Protein AF-A0A7X9FG17-F1 (afdb_monomer_lite)

pLDDT: mean 74.81, std 20.23, range [40.09, 98.0]

Sequence (172 aa):
RERRPYPLSGLLYCGECEHKLRAQSDRRVRRYRCRAYEMGHDCSQTSIEADLAEAQVVAALMSLQVPENWRERMTAAIAELVGDQQLDERHQENDPQHVMIAEHLQKFLADKRQNRSHTHYPIFILNRLAAAVNRTAVNAIRVAACTHSTASPEPFSITPRMISRKYRAGTI

Foldseek 3Di:
DDDDDQPCQPPDADPFPRHHWHWDDDPHFTWTADCCVVVVHDDPGGIDGRVVVVVVVVVVVVPDDQPPCNVVVVVVVVCVVVVVVPPPPPPPDPDPPPVVVVVVVVVVVVVVVVVPPDDDDDPDDDDDDPPDPDDDDPDDPPPDPDPDDDDDDDDDDDDDDDDDDDDDDDDD

Radius of gyration: 30.14 Å; chains: 1; bounding box: 78×62×60 Å

Structure (mmCIF, N/CA/C/O backbone):
data_AF-A0A7X9FG17-F1
#
_entry.id   AF-A0A7X9FG17-F1
#
loop_
_atom_site.group_PDB
_atom_site.id
_atom_site.type_symbol
_atom_site.label_atom_id
_atom_site.label_alt_id
_atom_site.label_comp_id
_atom_site.label_asym_id
_atom_site.label_entity_id
_atom_site.label_seq_id
_atom_site.pdbx_PDB_ins_code
_atom_site.Cartn_x
_atom_site.Cartn_y
_atom_site.Cartn_z
_atom_site.occupancy
_atom_site.B_iso_or_equiv
_atom_site.auth_seq_id
_atom_site.auth_comp_id
_atom_site.auth_asym_id
_atom_site.auth_atom_id
_atom_site.pdbx_PDB_model_num
ATOM 1 N N . ARG A 1 1 ? -2.750 19.348 -16.193 1.00 67.94 1 ARG A N 1
ATOM 2 C CA . ARG A 1 1 ? -2.798 17.877 -15.993 1.00 67.94 1 ARG A CA 1
ATOM 3 C C . ARG A 1 1 ? -2.956 17.630 -14.506 1.00 67.94 1 ARG A C 1
ATOM 5 O O . ARG A 1 1 ? -2.064 18.010 -13.758 1.00 67.94 1 ARG A O 1
ATOM 12 N N . GLU A 1 2 ? -4.084 17.073 -14.092 1.00 81.12 2 GLU A N 1
ATOM 13 C CA . GLU A 1 2 ? -4.335 16.718 -12.696 1.00 81.12 2 GLU A CA 1
ATOM 14 C C . GLU A 1 2 ? -3.393 15.578 -12.277 1.00 81.12 2 GLU A C 1
ATOM 16 O O . GLU A 1 2 ? -3.246 14.587 -12.999 1.00 81.12 2 GLU A O 1
ATOM 21 N N . ARG A 1 3 ? -2.671 15.753 -11.165 1.00 84.19 3 ARG A N 1
ATOM 22 C CA . ARG A 1 3 ? -1.767 14.722 -10.642 1.00 84.19 3 ARG A CA 1
ATOM 23 C C . ARG A 1 3 ? -2.600 13.740 -9.826 1.00 84.19 3 ARG A C 1
ATOM 25 O O . ARG A 1 3 ? -3.126 14.115 -8.786 1.00 84.19 3 ARG A O 1
ATOM 32 N N . ARG A 1 4 ? -2.696 12.488 -10.276 1.00 90.81 4 ARG A N 1
ATOM 33 C CA . ARG A 1 4 ? -3.320 11.424 -9.480 1.00 90.81 4 ARG A CA 1
ATOM 34 C C . ARG A 1 4 ? -2.416 11.080 -8.286 1.00 90.81 4 ARG A C 1
ATOM 36 O O . ARG A 1 4 ? -1.225 10.838 -8.513 1.00 90.81 4 ARG A O 1
ATOM 43 N N . PRO A 1 5 ? -2.933 11.084 -7.046 1.00 95.00 5 PRO A N 1
ATOM 44 C CA . PRO A 1 5 ? -2.146 10.739 -5.866 1.00 95.00 5 PRO A CA 1
ATOM 45 C C . PRO A 1 5 ? -1.733 9.261 -5.887 1.00 95.00 5 PRO A C 1
ATOM 47 O O . PRO A 1 5 ? -2.350 8.453 -6.572 1.00 95.00 5 PRO A O 1
ATOM 50 N N . TYR A 1 6 ? -0.693 8.907 -5.128 1.00 97.19 6 TYR A N 1
ATOM 51 C CA . TYR A 1 6 ? -0.258 7.521 -4.912 1.00 97.19 6 TYR A CA 1
ATOM 52 C C . TYR A 1 6 ? -0.670 7.074 -3.505 1.00 97.19 6 TYR A C 1
ATOM 54 O O . TYR A 1 6 ? 0.103 7.289 -2.568 1.00 97.19 6 TYR A O 1
ATOM 62 N N . PRO A 1 7 ? -1.868 6.492 -3.324 1.00 97.44 7 PRO A N 1
ATOM 63 C CA . PRO A 1 7 ? -2.402 6.165 -2.002 1.00 97.44 7 PRO A CA 1
ATOM 64 C C . PRO A 1 7 ? -1.549 5.146 -1.238 1.00 97.44 7 PRO A C 1
ATOM 66 O O . PRO A 1 7 ? -1.541 5.159 -0.013 1.00 97.44 7 PRO A O 1
ATOM 69 N N . LEU A 1 8 ? -0.795 4.296 -1.943 1.00 97.62 8 LEU A N 1
ATOM 70 C CA . LEU A 1 8 ? 0.068 3.285 -1.327 1.00 97.62 8 LEU A CA 1
ATOM 71 C C . LEU A 1 8 ? 1.522 3.759 -1.163 1.00 97.62 8 LEU A C 1
ATOM 73 O O . LEU A 1 8 ? 2.393 3.001 -0.725 1.00 97.62 8 LEU A O 1
ATOM 77 N N . SER A 1 9 ? 1.813 5.019 -1.508 1.00 96.25 9 SER A N 1
ATOM 78 C CA . SER A 1 9 ? 3.133 5.604 -1.284 1.00 96.25 9 SER A CA 1
ATOM 79 C C . SER A 1 9 ? 3.416 5.656 0.210 1.00 96.25 9 SER A C 1
ATOM 81 O O . SER A 1 9 ? 2.760 6.381 0.948 1.00 96.25 9 SER A O 1
ATOM 83 N N . GLY A 1 10 ? 4.431 4.921 0.656 1.00 95.12 10 GLY A N 1
ATOM 84 C CA . GLY A 1 10 ? 4.759 4.852 2.073 1.00 95.12 10 GLY A CA 1
ATOM 85 C C . GLY A 1 10 ? 4.498 3.492 2.708 1.00 95.12 10 GLY A C 1
ATOM 86 O O . GLY A 1 10 ? 5.132 3.206 3.719 1.00 95.12 10 GLY A O 1
ATOM 87 N N . LEU A 1 11 ? 3.627 2.684 2.099 1.00 97.19 11 LEU A N 1
ATOM 88 C CA . LEU A 1 11 ? 3.106 1.443 2.675 1.00 97.19 11 LEU A CA 1
ATOM 89 C C . LEU A 1 11 ? 3.650 0.188 1.987 1.00 97.19 11 LEU A C 1
ATOM 91 O O . LEU A 1 11 ? 3.675 -0.875 2.593 1.00 97.19 11 LEU A O 1
ATOM 95 N N . LEU A 1 12 ? 4.076 0.300 0.726 1.00 97.38 12 LEU A N 1
ATOM 96 C CA . LEU A 1 12 ? 4.540 -0.848 -0.048 1.00 97.38 12 LEU A CA 1
ATOM 97 C C . LEU A 1 12 ? 6.023 -1.149 0.173 1.00 97.38 12 LEU A C 1
ATOM 99 O O . LEU A 1 12 ? 6.873 -0.254 0.118 1.00 97.38 12 LEU A O 1
ATOM 103 N N . TYR A 1 13 ? 6.314 -2.439 0.304 1.00 97.31 13 TYR A N 1
ATOM 104 C CA . TYR A 1 13 ? 7.650 -3.015 0.404 1.00 97.31 13 TYR A CA 1
ATOM 105 C C . TYR A 1 13 ? 7.845 -4.042 -0.716 1.00 97.31 13 TYR A C 1
ATOM 107 O O . TYR A 1 13 ? 6.886 -4.647 -1.197 1.00 97.31 13 TYR A O 1
ATOM 115 N N . CYS A 1 14 ? 9.080 -4.191 -1.183 1.00 97.12 14 CYS A N 1
ATOM 116 C CA . CYS A 1 14 ? 9.453 -5.242 -2.121 1.00 97.12 14 CYS A CA 1
ATOM 117 C C . CYS A 1 14 ? 9.345 -6.607 -1.430 1.00 97.12 14 CYS A C 1
ATOM 119 O O . CYS A 1 14 ? 9.819 -6.749 -0.308 1.00 97.12 14 CYS A O 1
ATOM 121 N N . GLY A 1 15 ? 8.752 -7.598 -2.098 1.00 95.56 15 GLY A N 1
ATOM 122 C CA . GLY A 1 15 ? 8.600 -8.943 -1.534 1.00 95.56 15 GLY A CA 1
ATOM 123 C C . GLY A 1 15 ? 9.898 -9.754 -1.516 1.00 95.56 15 GLY A C 1
ATOM 124 O O . GLY A 1 15 ? 9.979 -10.738 -0.797 1.00 95.56 15 GLY A O 1
ATOM 125 N N . GLU A 1 16 ? 10.904 -9.345 -2.296 1.00 96.38 16 GLU A N 1
ATOM 126 C CA . GLU A 1 16 ? 12.202 -10.030 -2.369 1.00 96.38 16 GLU A CA 1
ATOM 127 C C . GLU A 1 16 ? 13.232 -9.431 -1.415 1.00 96.38 16 GLU A C 1
ATOM 129 O O . GLU A 1 16 ? 13.870 -10.150 -0.658 1.00 96.38 16 GLU A O 1
ATOM 134 N N . CYS A 1 17 ? 13.415 -8.109 -1.457 1.00 96.06 17 CYS A N 1
ATOM 135 C CA . CYS A 1 17 ? 14.482 -7.444 -0.709 1.00 96.06 17 CYS A CA 1
ATOM 136 C C . CYS A 1 17 ? 13.977 -6.611 0.473 1.00 96.06 17 CYS A C 1
ATOM 138 O O . CYS A 1 17 ? 14.767 -5.873 1.053 1.00 96.06 17 CYS A O 1
ATOM 140 N N . GLU A 1 18 ? 12.669 -6.617 0.751 1.00 96.06 18 GLU A N 1
ATOM 141 C CA . GLU A 1 18 ? 12.025 -5.900 1.867 1.00 96.06 18 GLU A CA 1
ATOM 142 C C . GLU A 1 18 ? 12.281 -4.383 1.908 1.00 96.06 18 GLU A C 1
ATOM 144 O O . GLU A 1 18 ? 11.990 -3.699 2.886 1.00 96.06 18 GLU A O 1
ATOM 149 N N . HIS A 1 19 ? 12.787 -3.797 0.822 1.00 95.94 19 HIS A N 1
ATOM 150 C CA . HIS A 1 19 ? 12.989 -2.358 0.737 1.00 95.94 19 HIS A CA 1
ATOM 151 C C . HIS A 1 19 ? 11.696 -1.652 0.336 1.00 95.94 19 HIS A C 1
ATOM 153 O O . HIS A 1 19 ? 10.909 -2.131 -0.483 1.00 95.94 19 HIS A O 1
ATOM 159 N N . LYS A 1 20 ? 11.508 -0.450 0.875 1.00 97.00 20 LYS A N 1
ATOM 160 C CA . LYS A 1 20 ? 10.351 0.400 0.595 1.00 97.00 20 LYS A CA 1
ATOM 161 C C . LYS A 1 20 ? 10.270 0.790 -0.885 1.00 97.00 20 LYS A C 1
ATOM 163 O O . LYS A 1 20 ? 11.219 1.357 -1.436 1.00 97.00 20 LYS A O 1
ATOM 168 N N . LEU A 1 21 ? 9.116 0.565 -1.512 1.00 97.62 21 LEU A N 1
ATOM 169 C CA . LEU A 1 21 ? 8.878 0.970 -2.898 1.00 97.62 21 LEU A CA 1
ATOM 170 C C . LEU A 1 21 ? 8.637 2.483 -2.995 1.00 97.62 21 LEU A C 1
ATOM 172 O O . LEU A 1 21 ? 8.012 3.104 -2.130 1.00 97.62 21 LEU A O 1
ATOM 176 N N . ARG A 1 22 ? 9.119 3.098 -4.079 1.00 97.25 22 ARG A N 1
ATOM 177 C CA . ARG A 1 22 ? 8.929 4.525 -4.373 1.00 97.25 22 ARG A CA 1
ATOM 178 C C . ARG A 1 22 ? 7.927 4.713 -5.503 1.00 97.25 22 ARG A C 1
ATOM 180 O O . ARG A 1 22 ? 8.024 4.063 -6.538 1.00 97.25 22 ARG A O 1
ATOM 187 N N . ALA A 1 23 ? 6.984 5.628 -5.313 1.00 97.44 23 ALA A N 1
ATOM 188 C CA . ALA A 1 23 ? 6.075 6.047 -6.370 1.00 97.44 23 ALA A CA 1
ATOM 189 C C . ALA A 1 23 ? 6.840 6.791 -7.474 1.00 97.44 23 ALA A C 1
ATOM 191 O O . ALA A 1 23 ? 7.597 7.723 -7.195 1.00 97.44 23 ALA A O 1
ATOM 192 N N . GLN A 1 24 ? 6.626 6.397 -8.726 1.00 96.06 24 GLN A N 1
ATOM 193 C CA . GLN A 1 24 ? 7.235 7.020 -9.894 1.00 96.06 24 GLN A CA 1
ATOM 194 C C . GLN A 1 24 ? 6.228 7.078 -11.046 1.00 96.06 24 GLN A C 1
ATOM 196 O O . GLN A 1 24 ? 5.564 6.094 -11.366 1.00 96.06 24 GLN A O 1
ATOM 201 N N . SER A 1 25 ? 6.141 8.236 -11.700 1.00 95.00 25 SER A N 1
ATOM 202 C CA . SER A 1 25 ? 5.410 8.405 -12.959 1.00 95.00 25 SER A CA 1
ATOM 203 C C . SER A 1 25 ? 6.39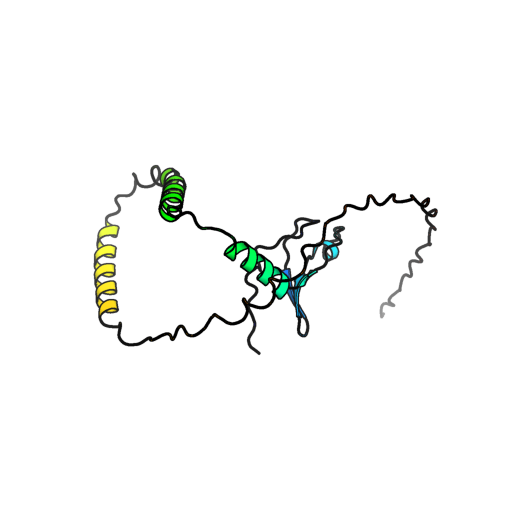3 8.600 -14.103 1.00 95.00 25 SER A C 1
ATOM 205 O O . SER A 1 25 ? 7.205 9.523 -14.038 1.00 95.00 25 SER A O 1
ATOM 207 N N . ASP A 1 26 ? 6.269 7.808 -15.165 1.00 91.75 26 ASP A N 1
ATOM 208 C CA . ASP A 1 26 ? 6.990 8.030 -16.421 1.00 91.75 26 ASP A CA 1
ATOM 209 C C . ASP A 1 26 ? 6.009 8.133 -17.588 1.00 91.75 26 ASP A C 1
ATOM 211 O O . ASP A 1 26 ? 5.207 7.223 -17.768 1.00 91.75 26 ASP A O 1
ATOM 215 N N . ARG A 1 27 ? 6.107 9.241 -18.347 1.00 82.88 27 ARG A N 1
ATOM 216 C CA . ARG A 1 27 ? 5.427 9.688 -19.590 1.00 82.88 27 ARG A CA 1
ATOM 217 C C . ARG A 1 27 ? 3.920 9.441 -19.766 1.00 82.88 27 ARG A C 1
ATOM 219 O O . ARG A 1 27 ? 3.292 10.281 -20.406 1.00 82.88 27 ARG A O 1
ATOM 226 N N . ARG A 1 28 ? 3.344 8.370 -19.215 1.00 87.56 28 ARG A N 1
ATOM 227 C CA . ARG A 1 28 ? 1.922 7.982 -19.138 1.00 87.56 28 ARG A CA 1
ATOM 228 C C . ARG A 1 28 ? 1.601 6.917 -18.071 1.00 87.56 28 ARG A C 1
ATOM 230 O O . ARG A 1 28 ? 0.425 6.737 -17.787 1.00 87.56 28 ARG A O 1
ATOM 237 N N . VAL A 1 29 ? 2.585 6.226 -17.489 1.00 93.62 29 VAL A N 1
ATOM 238 C CA . VAL A 1 29 ? 2.356 5.090 -16.579 1.00 93.62 29 VAL A CA 1
ATOM 239 C C . VAL A 1 29 ? 2.794 5.435 -15.156 1.00 93.62 29 VAL A C 1
ATOM 241 O O . VAL A 1 29 ? 3.859 6.018 -14.939 1.00 93.62 29 VAL A O 1
ATOM 244 N N . ARG A 1 30 ? 1.953 5.072 -14.183 1.00 96.50 30 ARG A N 1
ATOM 245 C CA . ARG A 1 30 ? 2.220 5.175 -12.744 1.00 96.50 30 ARG A CA 1
ATOM 246 C C . ARG A 1 30 ? 2.718 3.828 -12.231 1.00 96.50 30 ARG A C 1
ATOM 248 O O . ARG A 1 30 ? 2.086 2.806 -12.484 1.00 96.50 30 ARG A O 1
ATOM 255 N N . ARG A 1 31 ? 3.840 3.816 -11.513 1.00 97.62 31 ARG A N 1
ATOM 256 C CA . ARG A 1 31 ? 4.455 2.594 -10.978 1.00 97.62 31 ARG A CA 1
ATOM 257 C C . ARG A 1 31 ? 4.953 2.801 -9.552 1.00 97.62 31 ARG A C 1
ATOM 259 O O . ARG A 1 31 ? 5.292 3.917 -9.161 1.00 97.62 31 ARG A O 1
ATOM 266 N N . TYR A 1 32 ? 5.041 1.712 -8.801 1.00 98.00 32 TYR A N 1
ATOM 267 C CA . TYR A 1 32 ? 5.823 1.631 -7.572 1.00 98.00 32 TYR A CA 1
ATOM 268 C C . TYR A 1 32 ? 7.117 0.875 -7.891 1.00 98.00 32 TYR A C 1
ATOM 270 O O . TYR A 1 32 ? 7.075 -0.257 -8.368 1.00 98.00 32 TYR A O 1
ATOM 278 N N . ARG A 1 33 ? 8.270 1.516 -7.696 1.00 97.19 33 ARG A N 1
ATOM 279 C CA . ARG A 1 33 ? 9.583 1.014 -8.117 1.00 97.19 33 ARG A CA 1
ATOM 280 C C . ARG A 1 33 ? 10.458 0.673 -6.916 1.00 97.19 33 ARG A C 1
ATOM 282 O O . ARG A 1 33 ? 10.537 1.453 -5.963 1.00 97.19 33 ARG A O 1
ATOM 289 N N . CYS A 1 34 ? 11.138 -0.467 -6.985 1.00 97.38 34 CYS A N 1
ATOM 290 C CA . CYS A 1 34 ? 12.176 -0.848 -6.038 1.00 97.38 34 CYS A CA 1
ATOM 291 C C . CYS A 1 34 ? 13.494 -0.150 -6.406 1.00 97.38 34 CYS A C 1
ATOM 293 O O . CYS A 1 34 ? 13.864 -0.091 -7.578 1.00 97.38 34 CYS A O 1
ATOM 295 N N . ARG A 1 35 ? 14.211 0.396 -5.415 1.00 95.75 35 ARG A N 1
ATOM 2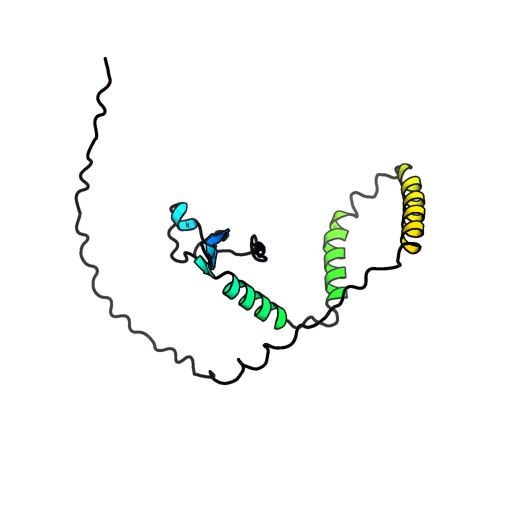96 C CA . ARG A 1 35 ? 15.523 1.045 -5.625 1.00 95.75 35 ARG A CA 1
ATOM 297 C C . ARG A 1 35 ? 16.706 0.186 -5.180 1.00 95.75 35 ARG A C 1
ATOM 299 O O . ARG A 1 35 ? 17.829 0.668 -5.209 1.00 95.75 35 ARG A O 1
ATOM 306 N N . ALA A 1 36 ? 16.471 -1.063 -4.784 1.00 95.44 36 ALA A N 1
ATOM 307 C CA . ALA A 1 36 ? 17.505 -1.962 -4.276 1.00 95.44 36 ALA A CA 1
ATOM 308 C C . ALA A 1 36 ? 18.671 -2.121 -5.267 1.00 95.44 36 ALA A C 1
ATOM 310 O O . ALA A 1 36 ? 19.817 -1.893 -4.889 1.00 95.44 36 ALA A O 1
ATOM 311 N N . TYR A 1 37 ? 18.370 -2.346 -6.550 1.00 91.81 37 TYR A N 1
ATOM 312 C CA . TYR A 1 37 ? 19.383 -2.426 -7.607 1.00 91.81 37 TYR A CA 1
ATOM 313 C C . TYR A 1 37 ? 20.217 -1.138 -7.752 1.00 91.81 37 TYR A C 1
ATOM 315 O O . TYR A 1 37 ? 21.430 -1.192 -7.919 1.00 91.81 37 TYR A O 1
ATOM 323 N N . GLU A 1 38 ? 19.597 0.043 -7.623 1.00 93.12 38 GLU A N 1
ATOM 324 C CA . GLU A 1 38 ? 20.320 1.330 -7.662 1.00 93.12 38 GLU A CA 1
ATOM 325 C C . GLU A 1 38 ? 21.234 1.535 -6.447 1.00 93.12 38 GLU A C 1
ATOM 327 O O . GLU A 1 38 ? 22.168 2.330 -6.508 1.00 93.12 38 GLU A O 1
ATOM 332 N N . MET A 1 39 ? 20.953 0.831 -5.350 1.00 93.00 39 MET A N 1
ATOM 333 C CA . MET A 1 39 ? 21.742 0.843 -4.119 1.00 93.00 39 MET A CA 1
ATOM 334 C C . MET A 1 39 ? 22.764 -0.306 -4.068 1.00 93.00 39 MET A C 1
ATOM 336 O O . MET A 1 39 ? 23.458 -0.449 -3.067 1.00 93.00 39 MET A O 1
ATOM 340 N N . GLY A 1 40 ? 22.890 -1.102 -5.137 1.00 95.00 40 GLY A N 1
ATOM 341 C CA . GLY A 1 40 ? 23.843 -2.213 -5.219 1.00 95.00 40 GLY A CA 1
ATOM 342 C C . GLY A 1 40 ? 23.373 -3.514 -4.564 1.00 95.00 40 GLY A C 1
ATOM 343 O O . GLY A 1 40 ? 24.186 -4.413 -4.367 1.00 95.00 40 GLY A O 1
ATOM 344 N N . HIS A 1 41 ? 22.087 -3.634 -4.230 1.00 94.06 41 HIS A N 1
ATOM 345 C CA . HIS A 1 41 ? 21.503 -4.886 -3.753 1.00 94.06 41 HIS A CA 1
ATOM 346 C C . HIS A 1 41 ? 21.013 -5.746 -4.920 1.00 94.06 41 HIS A C 1
ATOM 348 O O . HIS A 1 41 ? 20.493 -5.225 -5.910 1.00 94.06 41 HIS A O 1
ATOM 354 N N . ASP A 1 42 ? 21.120 -7.064 -4.762 1.00 95.00 42 ASP A N 1
ATOM 355 C CA . ASP A 1 42 ? 20.566 -8.031 -5.704 1.00 95.00 42 ASP A CA 1
ATOM 356 C C . ASP A 1 42 ? 19.059 -8.196 -5.444 1.00 95.00 42 ASP A C 1
ATOM 358 O O . ASP A 1 42 ? 18.640 -8.656 -4.383 1.00 95.00 42 ASP A O 1
ATOM 362 N N . CYS A 1 43 ? 18.233 -7.704 -6.365 1.00 96.12 43 CYS A N 1
ATOM 363 C CA . CYS A 1 43 ? 16.775 -7.745 -6.283 1.00 96.12 43 CYS A CA 1
ATOM 364 C C . CYS A 1 43 ? 16.216 -7.782 -7.704 1.00 96.12 43 CYS A C 1
ATOM 366 O O . CYS A 1 43 ? 16.488 -6.880 -8.504 1.00 96.12 43 CYS A O 1
ATOM 368 N N . SER A 1 44 ? 15.436 -8.815 -8.018 1.00 94.75 44 SER A N 1
ATOM 369 C CA . SER A 1 44 ? 14.894 -9.028 -9.360 1.00 94.75 44 SER A CA 1
ATOM 370 C C . SER A 1 44 ? 13.586 -8.257 -9.578 1.00 94.75 44 SER A C 1
ATOM 372 O O . SER A 1 44 ? 13.299 -7.784 -10.686 1.00 94.75 44 SER A O 1
ATOM 374 N N . GLN A 1 45 ? 12.829 -8.005 -8.506 1.00 90.94 45 GLN A N 1
ATOM 375 C CA . GLN A 1 45 ? 11.619 -7.191 -8.554 1.00 90.94 45 GLN A CA 1
ATOM 376 C C . GLN A 1 45 ? 11.938 -5.704 -8.802 1.00 90.94 45 GLN A C 1
ATOM 378 O O . GLN A 1 45 ? 12.217 -4.929 -7.887 1.00 90.94 45 GLN A O 1
ATOM 383 N N . THR A 1 46 ? 11.806 -5.255 -10.053 1.00 92.12 46 THR A N 1
ATOM 384 C CA . THR A 1 46 ? 12.131 -3.864 -10.426 1.00 92.12 46 THR A CA 1
ATOM 385 C C . THR A 1 46 ? 10.984 -2.883 -10.151 1.00 92.12 46 THR A C 1
ATOM 387 O O . THR A 1 46 ? 11.189 -1.822 -9.555 1.00 92.12 46 THR A O 1
ATOM 390 N N . SER A 1 47 ? 9.760 -3.190 -10.592 1.00 95.81 47 SER A N 1
ATOM 391 C CA . SER A 1 47 ? 8.606 -2.294 -10.432 1.00 95.81 47 SER A CA 1
ATOM 392 C C . SER A 1 47 ? 7.273 -3.013 -10.591 1.00 95.81 47 SER A C 1
ATOM 394 O O . SER A 1 47 ? 7.196 -4.001 -11.313 1.00 95.81 47 SER A O 1
ATOM 396 N N . ILE A 1 48 ? 6.221 -2.453 -10.001 1.00 96.50 48 ILE A N 1
ATOM 397 C CA . ILE A 1 48 ? 4.827 -2.879 -10.170 1.00 96.50 48 ILE A CA 1
ATOM 398 C C . ILE A 1 48 ? 3.977 -1.706 -10.666 1.00 96.50 48 ILE A C 1
ATOM 400 O O . ILE A 1 48 ? 4.254 -0.546 -10.344 1.00 96.50 48 ILE A O 1
ATOM 404 N N . GLU A 1 49 ? 2.946 -1.982 -11.460 1.00 97.12 49 GLU A N 1
ATOM 405 C CA . GLU A 1 49 ? 2.020 -0.945 -11.923 1.00 97.12 49 GLU A CA 1
ATOM 406 C C . GLU A 1 49 ? 1.129 -0.463 -10.781 1.00 97.12 49 GLU A C 1
ATOM 408 O O . GLU A 1 49 ? 0.584 -1.262 -10.019 1.00 97.12 49 GLU A O 1
ATOM 413 N N . ALA A 1 50 ? 1.000 0.859 -10.648 1.00 97.62 50 ALA A N 1
ATOM 414 C CA . ALA A 1 50 ? 0.312 1.448 -9.508 1.00 97.62 50 ALA A CA 1
ATOM 415 C C . ALA A 1 50 ? -1.178 1.106 -9.511 1.00 97.62 50 ALA A C 1
ATOM 417 O O . ALA A 1 50 ? -1.706 0.714 -8.477 1.00 97.62 50 ALA A O 1
ATOM 418 N N . ASP A 1 51 ? -1.822 1.184 -10.677 1.00 96.50 51 ASP A N 1
ATOM 419 C CA . ASP A 1 51 ? -3.2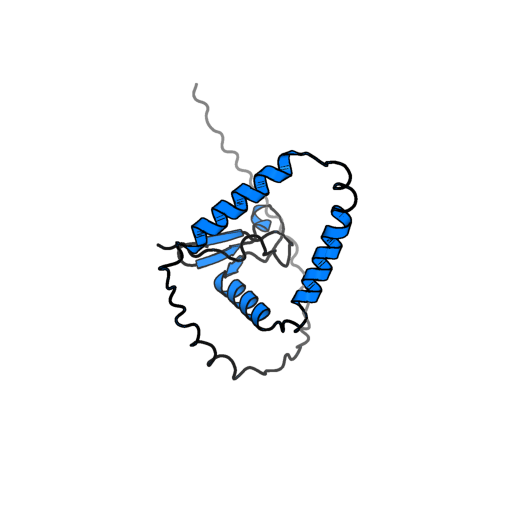55 0.922 -10.804 1.00 96.50 51 ASP A CA 1
ATOM 420 C C . ASP A 1 51 ? -3.583 -0.556 -10.501 1.00 96.50 51 ASP A C 1
ATOM 422 O O . ASP A 1 51 ? -4.596 -0.841 -9.866 1.00 96.50 51 ASP A O 1
ATOM 426 N N . LEU A 1 52 ? -2.696 -1.492 -10.869 1.00 96.75 52 LEU A N 1
ATOM 427 C CA . LEU A 1 52 ? -2.844 -2.915 -10.543 1.00 96.75 52 LEU A CA 1
ATOM 428 C C . LEU A 1 52 ? -2.701 -3.170 -9.036 1.00 96.75 52 LEU A C 1
ATOM 430 O O . LEU A 1 52 ? -3.549 -3.837 -8.445 1.00 96.75 52 LEU A O 1
ATOM 434 N N . ALA A 1 53 ? -1.655 -2.623 -8.409 1.00 97.12 53 ALA A N 1
ATOM 435 C CA . ALA A 1 53 ? -1.429 -2.770 -6.970 1.00 97.12 53 ALA A CA 1
ATOM 436 C C . ALA A 1 53 ? -2.573 -2.144 -6.151 1.00 97.12 53 ALA A C 1
ATOM 438 O O . ALA A 1 53 ? -3.065 -2.738 -5.195 1.00 97.12 53 ALA A O 1
ATOM 439 N N . GLU A 1 54 ? -3.037 -0.962 -6.558 1.00 97.69 54 GLU A N 1
ATOM 440 C CA . GLU A 1 54 ? -4.167 -0.263 -5.940 1.00 97.69 54 GLU A CA 1
ATOM 441 C C . GLU A 1 54 ? -5.464 -1.065 -6.069 1.00 97.69 54 GLU A C 1
ATOM 443 O O . GLU A 1 54 ? -6.165 -1.247 -5.075 1.00 97.69 54 GLU A O 1
ATOM 448 N N . ALA A 1 55 ? -5.756 -1.609 -7.254 1.00 97.38 55 ALA A N 1
ATOM 449 C CA . ALA A 1 55 ? -6.932 -2.448 -7.466 1.00 97.38 55 ALA A CA 1
ATOM 450 C C . ALA A 1 55 ? -6.909 -3.716 -6.598 1.00 97.38 55 ALA A C 1
ATOM 452 O O . ALA A 1 55 ? -7.940 -4.081 -6.033 1.00 97.38 55 ALA A O 1
ATOM 453 N N . GLN A 1 56 ? -5.748 -4.361 -6.443 1.00 97.44 56 GLN A N 1
ATOM 454 C CA . GLN A 1 56 ? -5.597 -5.536 -5.578 1.00 97.44 56 GLN A CA 1
ATOM 455 C C . GLN A 1 56 ? -5.835 -5.204 -4.102 1.00 97.44 56 GLN A C 1
ATOM 457 O O . GLN A 1 56 ? -6.560 -5.932 -3.428 1.00 97.44 56 GLN A O 1
ATOM 462 N N . VAL A 1 57 ? -5.286 -4.090 -3.605 1.00 97.31 57 VAL A N 1
ATOM 463 C CA . VAL A 1 57 ? -5.519 -3.647 -2.219 1.00 97.31 57 VAL A CA 1
ATOM 464 C C . VAL A 1 57 ? -6.992 -3.316 -1.994 1.00 97.31 57 VAL A C 1
ATOM 466 O O . VAL A 1 57 ? -7.561 -3.738 -0.992 1.00 97.31 57 VAL A O 1
ATOM 469 N N . VAL A 1 58 ? -7.639 -2.618 -2.931 1.00 97.19 58 VAL A N 1
ATOM 470 C CA . VAL A 1 58 ? -9.077 -2.330 -2.841 1.00 97.19 58 VAL A CA 1
ATOM 471 C C . VAL A 1 58 ? -9.887 -3.624 -2.826 1.00 97.19 58 VAL A C 1
ATOM 473 O O . VAL A 1 58 ? -10.747 -3.780 -1.966 1.00 97.19 58 VAL A O 1
ATOM 476 N N . ALA A 1 59 ? -9.599 -4.571 -3.720 1.00 96.75 59 ALA A N 1
ATOM 477 C CA . ALA A 1 59 ? -10.288 -5.859 -3.749 1.00 96.75 59 ALA A CA 1
ATOM 478 C C . ALA A 1 59 ? -10.123 -6.627 -2.427 1.00 96.75 59 ALA A C 1
ATOM 480 O O . ALA A 1 59 ? -11.106 -7.137 -1.890 1.00 96.75 59 ALA A O 1
ATOM 481 N N . ALA A 1 60 ? -8.910 -6.646 -1.867 1.00 95.81 60 ALA A N 1
ATOM 482 C CA . ALA A 1 60 ? -8.643 -7.258 -0.572 1.00 95.81 60 ALA A CA 1
ATOM 483 C C . ALA A 1 60 ? -9.445 -6.574 0.546 1.00 95.81 60 ALA A C 1
ATOM 485 O O . ALA A 1 60 ? -10.153 -7.252 1.286 1.00 95.81 60 ALA A O 1
ATOM 486 N N . LEU A 1 61 ? -9.422 -5.240 0.622 1.00 95.12 61 LEU A N 1
ATOM 487 C CA . LEU A 1 61 ? -10.178 -4.479 1.622 1.00 95.12 61 LEU A CA 1
ATOM 488 C C . LEU A 1 61 ? -11.691 -4.699 1.510 1.00 95.12 61 LEU A C 1
ATOM 490 O O . LEU A 1 61 ? -12.363 -4.812 2.528 1.00 95.12 61 LEU A O 1
ATOM 494 N N . MET A 1 62 ? -12.228 -4.797 0.292 1.00 94.56 62 MET A N 1
ATOM 495 C CA . MET A 1 62 ? -13.652 -5.070 0.062 1.00 94.56 62 MET A CA 1
ATOM 496 C C . MET A 1 62 ? -14.052 -6.508 0.415 1.00 94.56 62 MET A C 1
ATOM 498 O O . MET A 1 62 ? -15.226 -6.766 0.662 1.00 94.56 62 MET A O 1
ATOM 502 N N . SER A 1 63 ? -13.100 -7.444 0.440 1.00 95.50 63 SER A N 1
ATOM 503 C CA . SER A 1 63 ? -13.356 -8.831 0.847 1.00 95.50 63 SER A CA 1
ATOM 504 C C . SER A 1 63 ? -13.385 -9.028 2.366 1.00 95.50 63 SER A C 1
ATOM 506 O O . SER A 1 63 ? -13.879 -10.050 2.842 1.00 95.50 63 SER A O 1
ATOM 508 N N . LEU A 1 64 ? -12.873 -8.062 3.135 1.00 94.88 64 LEU A N 1
ATOM 509 C CA . LEU A 1 64 ? -12.863 -8.136 4.591 1.00 94.88 64 LEU A CA 1
ATOM 510 C C . LEU A 1 64 ? -14.274 -7.908 5.138 1.00 94.88 64 LEU A C 1
ATOM 512 O O . LEU A 1 64 ? -14.873 -6.851 4.947 1.00 94.88 64 LEU A O 1
ATOM 516 N N . GLN A 1 65 ? -14.791 -8.894 5.869 1.00 94.50 65 GLN A N 1
ATOM 517 C CA . GLN A 1 65 ? -15.995 -8.714 6.668 1.00 94.50 65 GLN A CA 1
ATOM 518 C C . GLN A 1 65 ? -15.621 -8.019 7.970 1.00 94.50 65 GLN A C 1
ATOM 520 O O . GLN A 1 65 ? -14.824 -8.529 8.758 1.00 94.50 65 GLN A O 1
ATOM 525 N N . VAL A 1 66 ? -16.196 -6.841 8.188 1.00 92.50 66 VAL A N 1
ATOM 526 C CA . VAL A 1 66 ? -16.035 -6.117 9.444 1.00 92.50 66 VAL A CA 1
ATOM 527 C C . VAL A 1 66 ? -16.968 -6.763 10.480 1.00 92.50 66 VAL A C 1
ATOM 529 O O . VAL A 1 66 ? -18.176 -6.790 10.244 1.00 92.50 66 VAL A O 1
ATOM 532 N N . PRO A 1 67 ? -16.454 -7.299 11.605 1.00 93.12 67 PRO A N 1
ATOM 533 C CA . PRO A 1 67 ? -17.296 -7.870 12.657 1.00 93.12 67 PRO A CA 1
ATOM 534 C C . PRO A 1 67 ? -18.257 -6.821 13.213 1.00 93.12 67 PRO A C 1
ATOM 536 O O . PRO A 1 67 ? -17.867 -5.669 13.355 1.00 93.12 67 PRO A O 1
ATOM 539 N N . GLU A 1 68 ? -19.476 -7.195 13.594 1.00 93.88 68 GLU A N 1
ATOM 540 C CA . GLU A 1 68 ? -20.486 -6.225 14.052 1.00 93.88 68 GLU A CA 1
ATOM 541 C C . GLU A 1 68 ? -20.035 -5.418 15.283 1.00 93.88 68 GLU A C 1
ATOM 543 O O . GLU A 1 68 ? -20.307 -4.225 15.377 1.00 93.88 68 GLU A O 1
ATOM 548 N N . ASN A 1 69 ? -19.226 -6.029 16.154 1.00 93.81 69 ASN A N 1
ATOM 549 C CA . ASN A 1 69 ? -18.663 -5.417 17.360 1.00 93.81 69 ASN A CA 1
ATOM 550 C C . ASN A 1 69 ? -17.250 -4.818 17.182 1.00 93.81 69 ASN A C 1
ATOM 552 O O . ASN A 1 69 ? -16.489 -4.678 18.146 1.00 93.81 69 ASN A O 1
ATOM 556 N N . TRP A 1 70 ? -16.819 -4.542 15.946 1.00 94.88 70 TRP A N 1
ATOM 557 C CA . TRP A 1 70 ? -15.458 -4.058 15.684 1.00 94.88 70 TRP A CA 1
ATOM 558 C C . TRP A 1 70 ? -15.165 -2.718 16.364 1.00 94.88 70 TRP A C 1
ATOM 560 O O . TRP A 1 70 ? -14.034 -2.477 16.784 1.00 94.88 70 TRP A O 1
ATOM 570 N N . ARG A 1 71 ? -16.174 -1.846 16.482 1.00 91.44 71 ARG A N 1
ATOM 571 C CA . ARG A 1 71 ? -16.018 -0.517 17.074 1.00 91.44 71 ARG A CA 1
ATOM 572 C C . ARG A 1 71 ? -15.729 -0.625 18.566 1.00 91.44 71 ARG A C 1
ATOM 574 O O . ARG A 1 71 ? -14.811 0.036 19.047 1.00 91.44 71 ARG A O 1
ATOM 581 N N . GLU A 1 72 ? -16.471 -1.463 19.279 1.00 93.44 72 GLU A N 1
ATOM 582 C CA . GLU A 1 72 ? -16.288 -1.724 20.707 1.00 93.44 72 GLU A CA 1
ATOM 583 C C . GLU A 1 72 ? -14.907 -2.329 20.949 1.00 93.44 72 GLU A C 1
ATOM 585 O O . GLU A 1 72 ? -14.172 -1.859 21.813 1.00 93.44 72 GLU A O 1
ATOM 590 N N . ARG A 1 73 ? -14.509 -3.304 20.121 1.00 94.25 73 ARG A N 1
ATOM 591 C CA . ARG A 1 73 ? -13.188 -3.943 20.203 1.00 94.25 73 ARG A CA 1
ATOM 592 C C . ARG A 1 73 ? -12.043 -2.962 19.963 1.00 94.25 73 ARG A C 1
ATOM 594 O O . ARG A 1 73 ? -11.082 -2.963 20.721 1.00 94.25 73 ARG A O 1
ATOM 601 N N . MET A 1 74 ? -12.147 -2.113 18.940 1.00 92.94 74 MET A N 1
ATOM 602 C CA . MET A 1 74 ? -11.145 -1.079 18.663 1.00 92.94 74 MET A CA 1
ATOM 603 C C . MET A 1 74 ? -11.080 -0.039 19.781 1.00 92.94 74 MET A C 1
ATOM 605 O O . MET A 1 74 ? -9.992 0.365 20.173 1.00 92.94 74 MET A O 1
ATOM 609 N N . THR A 1 75 ? -12.232 0.379 20.312 1.00 90.69 75 THR A N 1
ATOM 610 C CA . THR A 1 75 ? -12.289 1.351 21.414 1.00 90.69 75 THR A CA 1
ATOM 611 C C . THR A 1 75 ? -11.660 0.774 22.678 1.00 90.69 75 THR A C 1
ATOM 613 O O . THR A 1 75 ? -10.861 1.460 23.305 1.00 90.69 75 THR A O 1
ATOM 616 N N . ALA A 1 76 ? -11.953 -0.486 23.015 1.00 92.88 76 ALA A N 1
ATOM 617 C CA . ALA A 1 76 ? -11.328 -1.176 24.140 1.00 92.88 76 ALA A CA 1
ATOM 618 C C . ALA A 1 76 ? -9.807 -1.306 23.954 1.00 92.88 76 ALA A C 1
ATOM 620 O O . ALA A 1 76 ? -9.063 -0.956 24.860 1.00 92.88 76 ALA A O 1
ATOM 621 N N . ALA A 1 77 ? -9.344 -1.707 22.765 1.00 92.75 77 ALA A N 1
ATOM 622 C CA . ALA A 1 77 ? -7.915 -1.833 22.472 1.00 92.75 77 ALA A CA 1
ATOM 623 C C . ALA A 1 77 ? -7.169 -0.486 22.540 1.00 92.75 77 ALA A C 1
ATOM 625 O O . ALA A 1 77 ? -6.060 -0.411 23.057 1.00 92.75 77 ALA A O 1
ATOM 626 N N . ILE A 1 78 ? -7.770 0.601 22.043 1.00 91.56 78 ILE A N 1
ATOM 627 C CA . ILE A 1 78 ? -7.191 1.948 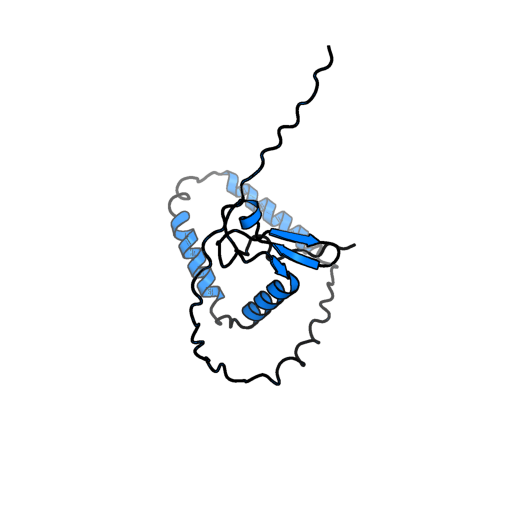22.175 1.00 91.56 78 ILE A CA 1
ATOM 628 C C . ILE A 1 78 ? -7.198 2.387 23.641 1.00 91.56 78 ILE A C 1
ATOM 630 O O . ILE A 1 78 ? -6.219 2.965 24.098 1.00 91.56 78 ILE A O 1
ATOM 634 N N . ALA A 1 79 ? -8.279 2.124 24.378 1.00 88.19 79 ALA A N 1
ATOM 635 C CA . ALA A 1 79 ? -8.363 2.447 25.797 1.00 88.19 79 ALA A CA 1
ATOM 636 C C . ALA A 1 79 ? -7.321 1.686 26.627 1.00 88.19 79 ALA A C 1
ATOM 638 O O . ALA A 1 79 ? -6.784 2.265 27.556 1.00 88.19 79 ALA A O 1
ATOM 639 N N . GLU A 1 80 ? -6.998 0.443 26.273 1.00 90.69 80 GLU A N 1
ATOM 640 C CA . GLU A 1 80 ? -5.905 -0.330 26.873 1.00 90.69 80 GLU A CA 1
ATOM 641 C C . GLU A 1 80 ? -4.544 0.315 26.567 1.00 90.69 80 GLU A C 1
ATOM 643 O O . GLU A 1 80 ? -3.818 0.695 27.480 1.00 90.69 80 GLU A O 1
ATOM 648 N N . LEU A 1 81 ? -4.251 0.577 25.287 1.00 88.19 81 LEU A N 1
ATOM 649 C CA . LEU A 1 81 ? -2.990 1.206 24.865 1.00 88.19 81 LEU A CA 1
ATOM 650 C C . LEU A 1 81 ? -2.766 2.604 25.466 1.00 88.19 81 LEU A C 1
ATOM 652 O O . LEU A 1 81 ? -1.630 2.988 25.734 1.00 88.19 81 LEU A O 1
ATOM 656 N N . VAL A 1 82 ? -3.835 3.388 25.621 1.00 86.69 82 VAL A N 1
ATOM 657 C CA . VAL A 1 82 ? -3.782 4.754 26.168 1.00 86.69 82 VAL A CA 1
ATOM 658 C C . VAL A 1 82 ? -3.889 4.754 27.694 1.00 86.69 82 VAL A C 1
ATOM 660 O O . VAL A 1 82 ? -3.280 5.602 28.345 1.00 86.69 82 VAL A O 1
ATOM 663 N N . GLY A 1 83 ? -4.655 3.826 28.268 1.00 69.69 83 GLY A N 1
ATOM 664 C CA . GLY A 1 83 ? -4.887 3.693 29.706 1.00 69.69 83 GLY A CA 1
ATOM 665 C C . GLY A 1 83 ? -3.606 3.388 30.472 1.00 69.69 83 GLY A C 1
ATOM 666 O O . GLY A 1 83 ? -3.380 3.991 31.519 1.00 69.69 83 GLY A O 1
ATOM 667 N N . ASP A 1 84 ? -2.718 2.584 29.887 1.00 58.53 84 ASP A N 1
ATOM 6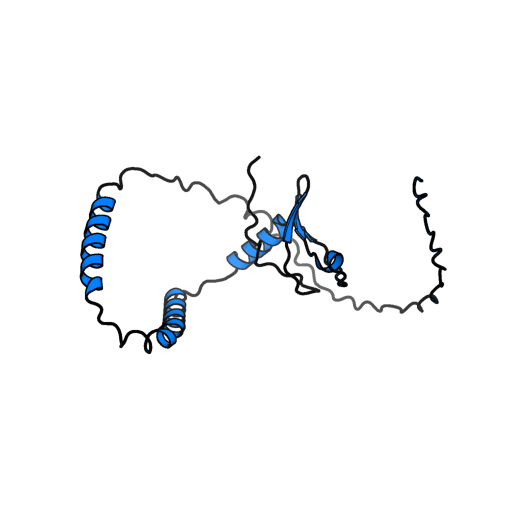68 C CA . ASP A 1 84 ? -1.389 2.317 30.446 1.00 58.53 84 ASP A CA 1
ATOM 669 C C . ASP A 1 84 ? -0.444 3.530 30.368 1.00 58.53 84 ASP A C 1
ATOM 671 O O . ASP A 1 84 ? 0.526 3.606 31.114 1.00 58.53 84 ASP A O 1
ATOM 675 N N . GLN A 1 85 ? -0.715 4.509 29.497 1.00 57.69 85 GLN A N 1
ATOM 676 C CA . GLN A 1 85 ? 0.148 5.687 29.318 1.00 57.69 85 GLN A CA 1
ATOM 677 C C . GLN A 1 85 ? -0.324 6.930 30.083 1.00 57.69 85 GLN A C 1
ATOM 679 O O . GLN A 1 85 ? 0.440 7.880 30.213 1.00 57.69 85 GLN A O 1
ATOM 684 N N . GLN A 1 86 ? -1.568 6.975 30.572 1.00 55.25 86 GLN A N 1
ATOM 685 C CA . GLN A 1 86 ? -2.140 8.201 31.155 1.00 55.25 86 GLN A CA 1
ATOM 686 C C . GLN A 1 86 ? -2.427 8.159 32.652 1.00 55.25 86 GLN A C 1
ATOM 688 O O . GLN A 1 86 ? -2.729 9.214 33.217 1.00 55.25 86 GLN A O 1
ATOM 693 N N . LEU A 1 87 ? -2.333 6.998 33.301 1.00 52.72 87 LEU A N 1
ATOM 694 C CA . LEU A 1 87 ? -2.556 6.922 34.745 1.00 52.72 87 LEU A CA 1
ATOM 695 C C . LEU A 1 87 ? -1.362 7.431 35.569 1.00 52.72 87 LEU A C 1
ATOM 697 O O . LEU A 1 87 ? -1.591 7.943 36.661 1.00 52.72 87 LEU A O 1
ATOM 701 N N . ASP A 1 88 ? -0.139 7.428 35.031 1.00 53.31 88 ASP A N 1
ATOM 702 C CA . ASP A 1 88 ? 1.040 7.867 35.795 1.00 53.31 88 ASP A CA 1
ATOM 703 C C . ASP A 1 88 ? 1.386 9.363 35.634 1.00 53.31 88 ASP A C 1
ATOM 705 O O . ASP A 1 88 ? 1.944 9.958 36.553 1.00 53.31 88 ASP A O 1
ATOM 709 N N . GLU A 1 89 ? 1.008 10.026 34.532 1.00 54.00 89 GLU A N 1
ATOM 710 C CA . GLU A 1 89 ? 1.400 11.433 34.288 1.00 54.00 89 GLU A CA 1
ATOM 711 C C . GLU A 1 89 ? 0.348 12.481 34.696 1.00 54.00 89 GLU A C 1
ATOM 713 O O . GLU A 1 89 ? 0.691 13.633 34.957 1.00 54.00 89 GLU A O 1
ATOM 718 N N . ARG A 1 90 ? -0.942 12.130 34.799 1.00 55.59 90 ARG A N 1
ATOM 719 C CA . ARG A 1 90 ? -2.002 13.134 35.049 1.00 55.59 90 ARG A CA 1
ATOM 720 C C . ARG A 1 90 ? -2.281 13.444 36.520 1.00 55.59 90 ARG A C 1
ATOM 722 O O . ARG A 1 90 ? -3.089 14.326 36.802 1.00 55.59 90 ARG A O 1
ATOM 729 N N . HIS A 1 91 ? -1.631 12.767 37.464 1.00 53.16 91 HIS A N 1
ATOM 730 C CA . HIS A 1 91 ? -1.857 13.018 38.891 1.00 53.16 91 HIS A CA 1
ATOM 731 C C . HIS A 1 91 ? -1.100 14.232 39.457 1.00 53.16 91 HIS A C 1
ATOM 733 O O . HIS A 1 91 ? -1.261 14.521 40.643 1.00 53.16 91 HIS A O 1
ATOM 739 N N . GLN A 1 92 ? -0.318 14.970 38.654 1.00 53.19 92 GLN A N 1
ATOM 740 C CA . GLN A 1 92 ? 0.602 15.979 39.198 1.00 53.19 92 GLN A CA 1
ATOM 741 C C . GLN A 1 92 ? 0.414 17.433 38.740 1.00 53.19 92 GLN A C 1
ATOM 743 O O . GLN A 1 92 ? 1.093 18.302 39.277 1.00 53.19 92 GLN A O 1
ATOM 748 N N . GLU A 1 93 ? -0.554 17.749 37.873 1.00 54.75 93 GLU A N 1
ATOM 749 C CA . GLU A 1 93 ? -0.772 19.134 37.419 1.00 54.75 93 GLU A CA 1
ATOM 750 C C . GLU A 1 93 ? -2.252 19.551 37.466 1.00 54.75 93 GLU A C 1
ATOM 752 O O . GLU A 1 93 ? -2.976 19.575 36.473 1.00 54.75 93 GLU A O 1
ATOM 757 N N . ASN A 1 94 ? -2.712 19.928 38.662 1.00 57.28 94 ASN A N 1
ATOM 758 C CA . ASN A 1 94 ? -3.843 20.846 38.813 1.00 57.28 94 ASN A CA 1
ATOM 759 C C . ASN A 1 94 ? -3.353 22.278 38.518 1.00 57.28 94 ASN A C 1
ATOM 761 O O . ASN A 1 94 ? -3.133 23.060 39.444 1.00 57.28 94 ASN A O 1
ATOM 765 N N . ASP A 1 95 ? -3.154 22.611 37.240 1.00 59.28 95 ASP A N 1
ATOM 766 C CA . ASP A 1 95 ? -2.845 23.979 36.802 1.00 59.28 95 ASP A CA 1
ATOM 767 C C . ASP A 1 95 ? -4.159 24.777 36.583 1.00 59.28 95 ASP A C 1
ATOM 769 O O . ASP A 1 95 ? -4.996 24.384 35.758 1.00 59.28 95 ASP A O 1
ATOM 773 N N . PRO A 1 96 ? -4.406 25.891 37.306 1.00 58.22 96 PRO A N 1
ATOM 774 C CA . PRO A 1 96 ? -5.641 26.684 37.222 1.00 58.22 96 PRO A CA 1
ATOM 775 C C . PRO A 1 96 ? -5.958 27.291 35.840 1.00 58.22 96 PRO A C 1
ATOM 777 O O . PRO A 1 96 ? -7.052 27.829 35.648 1.00 58.22 96 PRO A O 1
ATOM 780 N N . GLN A 1 97 ? -5.067 27.193 34.850 1.00 57.03 97 GLN A N 1
ATOM 781 C CA . GLN A 1 97 ? -5.317 27.710 33.498 1.00 57.03 97 GLN A CA 1
ATOM 782 C C . GLN A 1 97 ? -6.403 26.944 32.716 1.00 57.03 97 GLN A C 1
ATOM 784 O O . GLN A 1 97 ? -6.984 27.481 31.768 1.00 57.03 97 GLN A O 1
ATOM 789 N N . HIS A 1 98 ? -6.741 25.716 33.118 1.00 54.88 98 HIS A N 1
ATOM 790 C CA . HIS A 1 98 ? -7.642 24.852 32.349 1.00 54.88 98 HIS A CA 1
ATOM 791 C C . HIS A 1 98 ? -9.126 25.283 32.369 1.00 54.88 98 HIS A C 1
ATOM 793 O O . HIS A 1 98 ? -9.909 24.851 31.518 1.00 54.88 98 HIS A O 1
ATOM 799 N N . VAL A 1 99 ? -9.523 26.171 33.290 1.00 58.00 99 VAL A N 1
ATOM 800 C CA . VAL A 1 99 ? -10.910 26.669 33.397 1.00 58.00 99 VAL A CA 1
ATOM 801 C C . VAL A 1 99 ? -11.256 27.635 32.255 1.00 58.00 99 VAL A C 1
ATOM 803 O O . VAL A 1 99 ? -12.361 27.592 31.718 1.00 58.00 99 VAL A O 1
ATOM 806 N N . MET A 1 100 ? -10.299 28.447 31.795 1.00 58.56 100 MET A N 1
ATOM 807 C CA . MET A 1 100 ? -10.559 29.469 30.770 1.00 58.56 100 MET A CA 1
ATOM 808 C C . MET A 1 100 ? -10.758 28.906 29.355 1.00 58.56 100 MET A C 1
ATOM 810 O O . MET A 1 100 ? -11.423 29.521 28.518 1.00 58.56 100 MET A O 1
ATOM 814 N N . ILE A 1 101 ? -10.201 27.729 29.066 1.00 64.88 101 ILE A N 1
ATOM 815 C CA . ILE A 1 101 ? -10.273 27.117 27.730 1.00 64.88 101 ILE A CA 1
ATOM 816 C C . ILE A 1 101 ? -11.680 26.557 27.459 1.00 64.88 101 ILE A C 1
ATOM 818 O O . ILE A 1 101 ? -12.171 26.621 26.327 1.00 64.88 101 ILE A O 1
ATOM 822 N N . ALA A 1 102 ? -12.364 26.062 28.495 1.00 66.19 102 ALA A N 1
ATOM 823 C CA . ALA A 1 102 ? -13.697 25.478 28.371 1.00 66.19 102 ALA A CA 1
ATOM 824 C C . ALA A 1 102 ? -14.756 26.511 27.938 1.00 66.19 102 ALA A C 1
ATOM 826 O O . ALA A 1 102 ? -15.585 26.222 27.071 1.00 66.19 102 ALA A O 1
ATOM 827 N N . GLU A 1 103 ? -14.694 27.734 28.470 1.00 69.50 103 GLU A N 1
ATOM 828 C CA . GLU A 1 103 ? -15.642 28.806 28.130 1.00 69.50 103 GLU A CA 1
ATOM 829 C C . GLU A 1 103 ? -15.453 29.310 26.692 1.00 69.50 103 GLU A C 1
ATOM 831 O O . GLU A 1 103 ? -16.423 29.526 25.956 1.00 69.50 103 GLU A O 1
ATOM 836 N N . HIS A 1 104 ? -14.202 29.427 26.239 1.00 69.62 104 HIS A N 1
ATOM 837 C CA . HIS A 1 104 ? -13.908 29.882 24.880 1.00 69.62 104 HIS A CA 1
ATOM 838 C C . HIS A 1 104 ? -14.344 28.856 23.819 1.00 69.62 104 HIS A C 1
ATOM 840 O O . HIS A 1 104 ? -14.861 29.232 22.762 1.00 69.62 104 HIS A O 1
ATOM 846 N N . LEU A 1 105 ? -14.207 27.557 24.119 1.00 70.44 105 LEU A N 1
ATOM 847 C CA . LEU A 1 105 ? -14.682 26.470 23.259 1.00 70.44 105 LEU A CA 1
ATOM 848 C C . LEU A 1 105 ? -16.208 26.452 23.132 1.00 70.44 105 LEU A C 1
ATOM 850 O O . LEU A 1 105 ? -16.720 26.280 22.023 1.00 70.44 105 LEU A O 1
ATOM 854 N N . GLN A 1 106 ? -16.944 26.671 24.227 1.00 74.75 106 GLN A N 1
ATOM 855 C CA . GLN A 1 106 ? -18.408 26.751 24.167 1.00 74.75 106 GLN A CA 1
ATOM 856 C C . GLN A 1 106 ? -18.875 27.906 23.274 1.00 74.75 106 GLN A C 1
ATOM 858 O O . GLN A 1 106 ? -19.767 27.717 22.442 1.00 74.75 106 GLN A O 1
ATOM 863 N N . LYS A 1 107 ? -18.221 29.069 23.369 1.00 73.75 107 LYS A N 1
ATOM 864 C CA . LYS A 1 107 ? -18.526 30.231 22.524 1.00 73.75 107 LYS A CA 1
ATOM 865 C C . LYS A 1 107 ? -18.257 29.956 21.039 1.00 73.75 107 LYS A C 1
ATOM 867 O O . LYS A 1 107 ? -19.096 30.266 20.197 1.00 73.75 107 LYS A O 1
ATOM 872 N N . PHE A 1 108 ? -17.143 29.300 20.712 1.00 72.38 108 PHE A N 1
ATOM 873 C CA . PHE A 1 108 ? -16.785 28.970 19.326 1.00 72.38 108 PHE A CA 1
ATOM 874 C C . PHE A 1 108 ? -17.719 27.921 18.692 1.00 72.38 108 PHE A C 1
ATOM 876 O O . PHE A 1 108 ? -18.051 27.991 17.505 1.00 72.38 108 PHE A O 1
ATOM 883 N N . LEU A 1 109 ? -18.176 26.941 19.478 1.00 72.44 109 LEU A N 1
ATOM 884 C CA . LEU A 1 109 ? -19.121 25.921 19.012 1.00 72.44 109 LEU A CA 1
ATOM 885 C C . LEU A 1 109 ? -20.539 26.475 18.809 1.00 72.44 109 LEU A C 1
ATOM 887 O O . LEU A 1 109 ? -21.238 26.014 17.901 1.00 72.44 109 LEU A O 1
ATOM 891 N N . ALA A 1 110 ? -20.958 27.460 19.609 1.00 72.38 110 ALA A N 1
ATOM 892 C CA . ALA A 1 110 ? -22.231 28.155 19.425 1.00 72.38 110 ALA A CA 1
ATOM 893 C C . ALA A 1 110 ? -22.266 28.939 18.098 1.00 72.38 110 ALA A C 1
ATOM 895 O O . ALA A 1 110 ? -23.246 28.841 17.357 1.00 72.38 110 ALA A O 1
ATOM 896 N N . ASP A 1 111 ? -21.163 29.601 17.742 1.00 70.12 111 ASP A N 1
ATOM 897 C CA . ASP A 1 111 ? -21.029 30.389 16.507 1.00 70.12 111 ASP A CA 1
ATOM 898 C C . ASP A 1 111 ? -21.106 29.515 15.239 1.00 70.12 111 ASP A C 1
ATOM 900 O O . ASP A 1 111 ? -21.764 29.845 14.249 1.00 70.12 111 ASP A O 1
ATOM 904 N N . LYS A 1 112 ? -20.520 28.309 15.276 1.00 61.00 112 LYS A N 1
ATOM 905 C CA . LYS A 1 112 ? -20.586 27.367 14.143 1.00 61.00 112 LYS A CA 1
ATOM 906 C C . LYS A 1 112 ? -21.968 26.757 13.904 1.00 61.00 112 LYS A C 1
ATOM 908 O O . LYS A 1 112 ? -22.210 26.260 12.803 1.00 61.00 112 LYS A O 1
ATOM 913 N N . ARG A 1 113 ? -22.879 26.764 14.886 1.00 59.06 113 ARG A N 1
ATOM 914 C CA . ARG A 1 113 ? -24.250 26.254 14.687 1.00 59.06 113 ARG A CA 1
ATOM 915 C C . ARG A 1 113 ? -25.106 27.194 13.841 1.00 59.06 113 ARG A C 1
ATOM 917 O O . ARG A 1 113 ? -25.977 26.703 13.131 1.00 59.06 113 ARG A O 1
ATOM 924 N N . GLN A 1 114 ? -24.832 28.497 13.858 1.00 59.09 114 GLN A N 1
ATOM 925 C CA . GLN A 1 114 ? -25.585 29.476 13.068 1.00 59.09 114 GLN A CA 1
ATOM 926 C C . GLN A 1 114 ? -25.154 29.522 11.593 1.00 59.09 114 GLN A C 1
ATOM 928 O O . GLN A 1 114 ? -25.941 29.912 10.741 1.00 59.09 114 GLN A O 1
ATOM 933 N N . ASN A 1 115 ? -23.952 29.037 11.266 1.00 53.88 115 ASN A N 1
ATOM 934 C CA . ASN A 1 115 ? -23.367 29.135 9.923 1.00 53.88 115 ASN A CA 1
ATOM 935 C C . ASN A 1 115 ? -23.522 27.862 9.054 1.00 53.88 115 ASN A C 1
ATOM 937 O O . ASN A 1 115 ? -22.762 27.643 8.113 1.00 53.88 115 ASN A O 1
ATOM 941 N N . ARG A 1 116 ? -24.487 26.983 9.366 1.00 48.47 116 ARG A N 1
ATOM 942 C CA . ARG A 1 116 ? -24.729 25.704 8.656 1.00 48.47 116 ARG A CA 1
ATOM 943 C C . ARG A 1 116 ? -25.778 25.781 7.536 1.00 48.47 116 ARG A C 1
ATOM 945 O O . ARG A 1 116 ? -26.468 24.801 7.264 1.00 48.47 116 ARG A O 1
ATOM 952 N N . SER A 1 117 ? -25.880 26.903 6.837 1.00 56.00 117 SER A N 1
ATOM 953 C CA . SER A 1 117 ? -26.604 26.978 5.563 1.00 56.00 117 SER A CA 1
ATOM 954 C C . SER A 1 117 ? -25.607 26.923 4.404 1.00 56.00 117 SER A C 1
ATOM 956 O O . SER A 1 117 ? -24.779 27.814 4.269 1.00 56.00 117 SER A O 1
ATOM 958 N N . HIS A 1 118 ? -25.739 25.898 3.559 1.00 54.41 118 HIS A N 1
ATO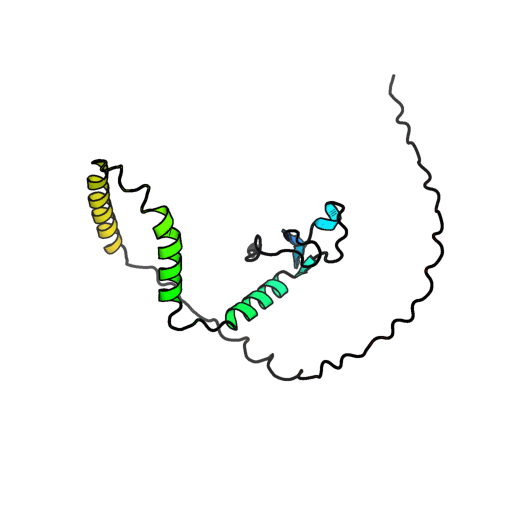M 959 C CA . HIS A 1 118 ? -25.028 25.663 2.292 1.00 54.41 118 HIS A CA 1
ATOM 960 C C . HIS A 1 118 ? -23.643 25.003 2.336 1.00 54.41 118 HIS A C 1
ATOM 962 O O . HIS A 1 118 ? -22.606 25.640 2.181 1.00 54.41 118 HIS A O 1
ATOM 968 N N . THR A 1 119 ? -23.635 23.668 2.303 1.00 47.00 119 THR A N 1
ATOM 969 C CA . THR A 1 119 ? -22.801 22.951 1.318 1.00 47.00 119 THR A CA 1
ATOM 970 C C . THR A 1 119 ? -23.414 21.585 1.026 1.00 47.00 119 THR A C 1
ATOM 972 O O . THR A 1 119 ? -23.214 20.605 1.737 1.00 47.00 119 THR A O 1
ATOM 975 N N . HIS A 1 120 ? -24.236 21.550 -0.019 1.00 42.28 120 HIS A N 1
ATOM 976 C CA . HIS A 1 120 ? -24.841 20.343 -0.561 1.00 42.28 120 HIS A CA 1
ATOM 977 C C . HIS A 1 120 ? -23.786 19.643 -1.430 1.00 42.28 120 HIS A C 1
ATOM 979 O O . HIS A 1 120 ? -23.600 20.019 -2.584 1.00 42.28 120 HIS A O 1
ATOM 985 N N . TYR A 1 121 ? -23.051 18.672 -0.881 1.00 43.31 121 TYR A N 1
ATOM 986 C CA . TYR A 1 121 ? -22.188 17.804 -1.688 1.00 43.31 121 TYR A CA 1
ATOM 987 C C . TYR A 1 121 ? -23.052 16.717 -2.344 1.00 43.31 121 TYR A C 1
ATOM 989 O O . TYR A 1 121 ? -23.621 15.890 -1.629 1.00 43.31 121 TYR A O 1
ATOM 997 N N . PRO A 1 122 ? -23.184 16.690 -3.682 1.00 41.66 122 PRO A N 1
ATOM 998 C CA . PRO A 1 122 ? -23.898 15.624 -4.360 1.00 41.66 122 PRO A CA 1
ATOM 999 C C . PRO A 1 122 ? -23.035 14.359 -4.351 1.00 41.66 122 PRO A C 1
ATOM 1001 O O . PRO A 1 122 ? -22.063 14.236 -5.094 1.00 41.66 122 PRO A O 1
ATOM 1004 N N . ILE A 1 123 ? -23.407 13.400 -3.506 1.00 48.69 123 ILE A N 1
ATOM 1005 C CA . ILE A 1 123 ? -22.950 12.015 -3.611 1.00 48.69 123 ILE A CA 1
ATOM 1006 C C . ILE A 1 123 ? -23.727 11.397 -4.776 1.00 48.69 123 ILE A C 1
ATOM 1008 O O . ILE A 1 123 ? -24.843 10.917 -4.602 1.00 48.69 123 ILE A O 1
ATOM 1012 N N . PHE A 1 124 ? -23.163 11.451 -5.983 1.00 43.62 124 PHE A N 1
ATOM 1013 C CA . PHE A 1 124 ? -23.711 10.755 -7.145 1.00 43.62 124 PHE A CA 1
ATOM 1014 C C . PHE A 1 124 ? -22.666 9.815 -7.775 1.00 43.62 124 PHE A C 1
ATOM 1016 O O . PHE A 1 124 ? -21.682 10.244 -8.366 1.00 43.62 124 PHE A O 1
ATOM 1023 N N . ILE A 1 125 ? -23.000 8.520 -7.678 1.00 44.47 125 ILE A N 1
ATOM 1024 C CA . ILE A 1 125 ? -22.676 7.379 -8.556 1.00 44.47 125 ILE A CA 1
ATOM 1025 C C . ILE A 1 125 ? -21.286 6.726 -8.428 1.00 44.47 125 ILE A C 1
ATOM 1027 O O . ILE A 1 125 ? -20.354 7.001 -9.177 1.00 44.47 125 ILE A O 1
ATOM 1031 N N . LEU A 1 126 ? -21.237 5.683 -7.593 1.00 47.56 126 LEU A N 1
ATOM 1032 C CA . LEU A 1 126 ? -20.351 4.523 -7.731 1.00 47.56 126 LEU A CA 1
ATOM 1033 C C . LEU A 1 126 ? -21.251 3.291 -7.890 1.00 47.56 126 LEU A C 1
ATOM 1035 O O . LEU A 1 126 ? -21.762 2.789 -6.900 1.00 47.56 126 LEU A O 1
ATOM 1039 N N . ASN A 1 127 ? -21.525 2.879 -9.134 1.00 45.81 127 ASN A N 1
ATOM 1040 C CA . ASN A 1 127 ? -22.028 1.542 -9.490 1.00 45.81 127 ASN A CA 1
ATOM 1041 C C . ASN A 1 127 ? -22.110 1.387 -11.017 1.00 45.81 127 ASN A C 1
ATOM 1043 O O . ASN A 1 127 ? -23.144 1.696 -11.607 1.00 45.81 127 ASN A O 1
ATOM 1047 N N . ARG A 1 128 ? -21.038 0.898 -11.671 1.00 41.53 128 ARG A N 1
ATOM 1048 C CA . ARG A 1 128 ? -21.161 0.248 -12.999 1.00 41.53 128 ARG A CA 1
ATOM 1049 C C . ARG A 1 128 ? -19.965 -0.571 -13.519 1.00 41.53 128 ARG A C 1
ATOM 1051 O O . ARG A 1 128 ? -19.816 -0.684 -14.728 1.00 41.53 128 ARG A O 1
ATOM 1058 N N . LEU A 1 129 ? -19.139 -1.188 -12.668 1.00 44.03 129 LEU A N 1
ATOM 1059 C CA . LEU A 1 129 ? -18.099 -2.138 -13.130 1.00 44.03 129 LEU A CA 1
ATOM 1060 C C . LEU A 1 129 ? -17.967 -3.392 -12.242 1.00 44.03 129 LEU A C 1
ATOM 1062 O O . LEU A 1 129 ? -16.884 -3.940 -12.093 1.00 44.03 129 LEU A O 1
ATOM 1066 N N . ALA A 1 130 ? -19.072 -3.880 -11.671 1.00 40.75 130 ALA A N 1
ATOM 1067 C CA . ALA A 1 130 ? -19.091 -5.115 -10.872 1.00 40.75 130 ALA A CA 1
ATOM 1068 C C . ALA A 1 130 ? -19.719 -6.329 -11.597 1.00 40.75 130 ALA A C 1
ATOM 1070 O O . ALA A 1 130 ? -20.018 -7.333 -10.960 1.00 40.75 130 ALA A O 1
ATOM 1071 N N . ALA A 1 131 ? -19.938 -6.267 -12.918 1.00 41.53 131 ALA A N 1
ATOM 1072 C CA . ALA A 1 131 ? -20.731 -7.279 -13.634 1.00 41.53 131 ALA A CA 1
ATOM 1073 C C . ALA A 1 131 ? -19.998 -8.079 -14.734 1.00 41.53 131 ALA A C 1
ATOM 1075 O O . ALA A 1 131 ? -20.661 -8.814 -15.458 1.00 41.53 131 ALA A O 1
ATOM 1076 N N . ALA A 1 132 ? -18.669 -7.987 -14.882 1.00 43.62 132 ALA A N 1
ATOM 1077 C CA . ALA A 1 132 ? -17.973 -8.645 -16.006 1.00 43.62 132 ALA A CA 1
ATOM 1078 C C . ALA A 1 132 ? -16.833 -9.619 -15.646 1.00 43.62 132 ALA A C 1
ATOM 1080 O O . ALA A 1 132 ? -16.290 -10.241 -16.550 1.00 43.62 132 ALA A O 1
ATOM 1081 N N . VAL A 1 133 ? -16.476 -9.814 -14.370 1.00 45.56 133 VAL A N 1
ATOM 1082 C CA . VAL A 1 133 ? -15.318 -10.664 -13.998 1.00 45.56 133 VAL A CA 1
ATOM 1083 C C . VAL A 1 133 ? -15.708 -11.743 -12.985 1.00 45.56 133 VAL A C 1
ATOM 1085 O O . VAL A 1 133 ? -15.030 -11.948 -11.993 1.00 45.56 133 VAL A O 1
ATOM 1088 N N . ASN A 1 134 ? -16.841 -12.419 -13.198 1.00 44.19 134 ASN A N 1
ATOM 1089 C CA . ASN A 1 134 ? -17.266 -13.537 -12.338 1.00 44.19 134 ASN A CA 1
ATOM 1090 C C . ASN A 1 134 ? -17.707 -14.790 -13.103 1.00 44.19 134 ASN A C 1
ATOM 1092 O O . ASN A 1 134 ? -18.387 -15.653 -12.550 1.00 44.19 134 ASN A O 1
ATOM 1096 N N . ARG A 1 135 ? -17.319 -14.944 -14.372 1.00 46.00 135 ARG A N 1
ATOM 1097 C CA . ARG A 1 135 ? -17.478 -16.221 -15.077 1.00 46.00 135 ARG A CA 1
ATOM 1098 C C . ARG A 1 135 ? -16.209 -16.515 -15.864 1.00 46.00 135 ARG A C 1
ATOM 1100 O O . ARG A 1 135 ? -15.688 -15.625 -16.515 1.00 46.00 135 ARG A O 1
ATOM 1107 N N . THR A 1 136 ? -15.757 -17.762 -15.737 1.00 45.75 136 THR A N 1
ATOM 1108 C CA . THR A 1 136 ? -14.603 -18.419 -16.377 1.00 45.75 136 THR A CA 1
ATOM 1109 C C . THR A 1 136 ? -13.203 -18.054 -15.874 1.00 45.75 136 THR A C 1
ATOM 1111 O O . THR A 1 136 ? -12.491 -17.296 -16.517 1.00 45.75 136 THR A O 1
ATOM 1114 N N . ALA A 1 137 ? -12.779 -18.696 -14.778 1.00 44.12 137 ALA A N 1
ATOM 1115 C CA . ALA A 1 137 ? -11.543 -19.498 -14.752 1.00 44.12 137 ALA A CA 1
ATOM 1116 C C . ALA A 1 137 ? -11.430 -20.296 -13.436 1.00 44.12 137 ALA A C 1
ATOM 1118 O O . ALA A 1 137 ? -10.506 -20.121 -12.649 1.00 44.12 137 ALA A O 1
ATOM 1119 N N . VAL A 1 138 ? -12.373 -21.214 -13.200 1.00 47.19 138 VAL A N 1
ATOM 1120 C CA . VAL A 1 138 ? -12.074 -22.405 -12.394 1.00 47.19 138 VAL A CA 1
ATOM 1121 C C . VAL A 1 138 ? -11.299 -23.329 -13.324 1.00 47.19 138 VAL A C 1
ATOM 1123 O O . VAL A 1 138 ? -11.899 -24.104 -14.055 1.00 47.19 138 VAL A O 1
ATOM 1126 N N . ASN A 1 139 ? -9.977 -23.189 -13.375 1.00 50.12 139 ASN A N 1
ATOM 1127 C CA . ASN A 1 139 ? -9.113 -24.175 -14.011 1.00 50.12 139 ASN A CA 1
ATOM 1128 C C . ASN A 1 139 ? -7.958 -24.484 -13.067 1.00 50.12 139 ASN A C 1
ATOM 1130 O O . ASN A 1 139 ? -6.998 -23.730 -12.948 1.00 50.12 139 ASN A O 1
ATOM 1134 N N . ALA A 1 140 ? -8.158 -25.596 -12.361 1.00 44.56 140 ALA A N 1
ATOM 1135 C CA . ALA A 1 140 ? -7.171 -26.527 -11.843 1.00 44.56 140 ALA A CA 1
ATOM 1136 C C . ALA A 1 140 ? -5.714 -26.043 -11.882 1.00 44.56 140 ALA A C 1
ATOM 1138 O O . ALA A 1 140 ? -5.025 -26.149 -12.898 1.00 44.56 140 ALA A O 1
ATOM 1139 N N . ILE A 1 141 ? -5.215 -25.640 -10.714 1.00 44.12 141 ILE A N 1
ATOM 1140 C CA . ILE A 1 141 ? -3.785 -25.649 -10.418 1.00 44.12 141 ILE A CA 1
ATOM 1141 C C . ILE A 1 141 ? -3.364 -27.126 -10.370 1.00 44.12 141 ILE A C 1
ATOM 1143 O O . ILE A 1 141 ? -3.372 -27.774 -9.326 1.00 44.12 141 ILE A O 1
ATOM 1147 N N . ARG A 1 142 ? -3.064 -27.697 -11.540 1.00 44.41 142 ARG A N 1
ATOM 1148 C CA . ARG A 1 142 ? -2.265 -28.915 -11.655 1.00 44.41 142 ARG A CA 1
ATOM 1149 C C . ARG A 1 142 ? -0.820 -28.491 -11.448 1.00 44.41 142 ARG A C 1
ATOM 1151 O O . ARG A 1 142 ? -0.212 -27.889 -12.327 1.00 44.41 142 ARG A O 1
ATOM 1158 N N . VAL A 1 143 ? -0.292 -28.799 -10.271 1.00 46.50 143 VAL A N 1
ATOM 1159 C CA . VAL A 1 143 ? 1.142 -28.754 -9.992 1.00 46.50 143 VAL A CA 1
ATOM 1160 C C . VAL A 1 143 ? 1.807 -29.784 -10.904 1.00 46.50 143 VAL A C 1
ATOM 1162 O O . VAL A 1 143 ? 1.820 -30.979 -10.616 1.00 46.50 143 VAL A O 1
ATOM 1165 N N . ALA A 1 144 ? 2.292 -29.333 -12.058 1.00 46.75 144 ALA A N 1
ATOM 1166 C CA . ALA A 1 144 ? 3.248 -30.090 -12.842 1.00 46.75 144 ALA A CA 1
ATOM 1167 C C . ALA A 1 144 ? 4.584 -30.005 -12.099 1.00 46.75 144 ALA A C 1
ATOM 1169 O O . ALA A 1 144 ? 5.176 -28.933 -11.989 1.00 46.75 144 ALA A O 1
ATOM 1170 N N . ALA A 1 145 ? 5.024 -31.130 -11.539 1.00 47.47 145 ALA A N 1
ATOM 1171 C CA . ALA A 1 145 ? 6.378 -31.281 -11.039 1.00 47.47 145 ALA A CA 1
ATOM 1172 C C . ALA A 1 145 ? 7.344 -31.112 -12.222 1.00 47.47 145 ALA A C 1
ATOM 1174 O O . ALA A 1 145 ? 7.505 -32.014 -13.043 1.00 47.47 145 ALA A O 1
ATOM 1175 N N . CYS A 1 146 ? 7.943 -29.929 -12.338 1.00 40.09 146 CYS A N 1
ATOM 1176 C CA . CYS A 1 146 ? 9.032 -29.674 -13.266 1.00 40.09 146 CYS A CA 1
ATOM 1177 C C . CYS A 1 146 ? 10.279 -30.408 -12.764 1.00 40.09 146 CYS A C 1
ATOM 1179 O O . CYS A 1 146 ? 10.933 -29.989 -11.809 1.00 40.09 146 CYS A O 1
ATOM 1181 N N . THR A 1 147 ? 10.620 -31.515 -13.415 1.00 47.94 147 THR A N 1
ATOM 1182 C CA . THR A 1 147 ? 11.948 -32.120 -13.337 1.00 47.94 147 THR A CA 1
ATOM 1183 C C . THR A 1 147 ? 12.925 -31.215 -14.086 1.00 47.94 147 THR A C 1
ATOM 1185 O O . THR A 1 147 ? 13.121 -31.319 -15.295 1.00 47.94 147 THR A O 1
ATOM 1188 N N . HIS A 1 148 ? 13.514 -30.260 -13.369 1.00 44.19 148 HIS A N 1
ATOM 1189 C CA . HIS A 1 148 ? 14.581 -29.424 -13.905 1.00 44.19 148 HIS A CA 1
ATOM 1190 C C . HIS A 1 148 ? 15.839 -30.278 -14.087 1.00 44.19 148 HIS A C 1
ATOM 1192 O O . HIS A 1 148 ? 16.528 -30.620 -13.129 1.00 44.19 148 HIS A O 1
ATOM 1198 N N . SER A 1 149 ? 16.113 -30.642 -15.338 1.00 54.69 149 SER A N 1
ATOM 1199 C CA . SER A 1 149 ? 17.387 -31.212 -15.760 1.00 54.69 149 SER A CA 1
ATOM 1200 C C . SER A 1 149 ? 18.471 -30.151 -15.559 1.00 54.69 149 SER A C 1
ATOM 1202 O O . SER A 1 149 ? 18.484 -29.131 -16.247 1.00 54.69 149 SER A O 1
ATOM 1204 N N . THR A 1 150 ? 19.356 -30.356 -14.585 1.00 52.78 150 THR A N 1
ATOM 1205 C CA . THR A 1 150 ? 20.495 -29.472 -14.321 1.00 52.78 150 THR A CA 1
ATOM 1206 C C . THR A 1 150 ? 21.511 -29.616 -15.450 1.00 52.78 150 THR A C 1
ATOM 1208 O O . THR A 1 150 ? 22.292 -30.568 -15.476 1.00 52.78 150 THR A O 1
ATOM 1211 N N . ALA A 1 151 ? 21.487 -28.691 -16.408 1.00 57.69 151 ALA A N 1
ATOM 1212 C CA . ALA A 1 151 ? 22.593 -28.516 -17.337 1.00 57.69 151 ALA A CA 1
ATOM 1213 C C . ALA A 1 151 ? 23.808 -28.006 -16.549 1.00 57.69 151 ALA A C 1
ATOM 1215 O O . ALA A 1 151 ? 23.706 -27.056 -15.772 1.00 57.69 151 ALA A O 1
ATOM 1216 N N . SER A 1 152 ? 24.935 -28.694 -16.720 1.00 66.00 152 SER A N 1
ATOM 1217 C CA . SER A 1 152 ? 26.217 -28.364 -16.101 1.00 66.00 152 SER A CA 1
ATOM 1218 C C . SER A 1 152 ? 26.592 -26.903 -16.399 1.00 66.00 152 SER A C 1
ATOM 1220 O O . SER A 1 152 ? 26.497 -26.502 -17.561 1.00 66.00 152 SER A O 1
ATOM 1222 N N . PRO A 1 153 ? 27.004 -26.100 -15.401 1.00 65.69 153 PRO A N 1
ATOM 1223 C CA . PRO A 1 153 ? 27.365 -24.707 -15.628 1.00 65.69 153 PRO A CA 1
ATOM 1224 C C . PRO A 1 153 ? 28.593 -24.625 -16.539 1.00 65.69 153 PRO A C 1
ATOM 1226 O O . PRO A 1 153 ? 29.581 -25.333 -16.325 1.00 65.69 153 PRO A O 1
ATOM 1229 N N . GLU A 1 154 ? 28.525 -23.769 -17.560 1.00 66.38 154 GLU A N 1
ATOM 1230 C CA . GLU A 1 154 ? 29.684 -23.445 -18.389 1.00 66.38 154 GLU A CA 1
ATOM 1231 C C . GLU A 1 154 ? 30.813 -22.867 -17.514 1.00 66.38 154 GLU A C 1
ATOM 1233 O O . GLU A 1 154 ? 30.558 -22.037 -16.633 1.00 66.38 154 GLU A O 1
ATOM 1238 N N . PRO A 1 155 ? 32.072 -23.283 -17.735 1.00 71.00 155 PRO A N 1
ATOM 1239 C CA . PRO A 1 155 ? 33.216 -22.739 -17.021 1.00 71.00 155 PRO A CA 1
ATOM 1240 C C . PRO A 1 155 ? 33.378 -21.249 -17.343 1.00 71.00 155 PRO A C 1
ATOM 1242 O O . PRO A 1 155 ? 33.447 -20.848 -18.504 1.00 71.00 155 PRO A O 1
ATOM 1245 N N . PHE A 1 156 ? 33.449 -20.427 -16.296 1.00 64.44 156 PHE A N 1
ATOM 1246 C CA . PHE A 1 156 ? 33.580 -18.975 -16.389 1.00 64.44 156 PHE A CA 1
ATOM 1247 C C . PHE A 1 156 ? 34.738 -18.559 -17.311 1.00 64.44 156 PHE A C 1
ATOM 1249 O O . PHE A 1 156 ? 35.913 -18.733 -16.982 1.00 64.44 156 PHE A O 1
ATOM 1256 N N . SER A 1 157 ? 34.413 -17.946 -18.451 1.00 65.06 157 SER A N 1
ATOM 1257 C CA . SER A 1 157 ? 35.400 -17.303 -19.315 1.00 65.06 157 SER A CA 1
ATOM 1258 C C . SER A 1 157 ? 35.863 -15.988 -18.679 1.00 65.06 157 SER A C 1
ATOM 1260 O O . SER A 1 157 ? 35.101 -15.020 -18.591 1.00 65.06 157 SER A O 1
ATOM 1262 N N . ILE A 1 158 ? 37.119 -15.939 -18.238 1.00 70.00 158 ILE A N 1
ATOM 1263 C CA . ILE A 1 158 ? 37.764 -14.733 -17.707 1.00 70.00 158 ILE A CA 1
ATOM 1264 C C . ILE A 1 158 ? 37.980 -13.754 -18.866 1.00 70.00 158 ILE A C 1
ATOM 1266 O O . ILE A 1 158 ? 38.893 -13.921 -19.671 1.00 70.00 158 ILE A O 1
ATOM 1270 N N . THR A 1 159 ? 37.144 -12.720 -18.967 1.00 72.00 159 THR A N 1
ATOM 1271 C CA . THR A 1 159 ? 37.364 -11.615 -19.911 1.00 72.00 159 THR A CA 1
ATOM 1272 C C . THR A 1 159 ? 38.268 -10.562 -19.255 1.00 72.00 159 THR A C 1
ATOM 1274 O O . THR A 1 159 ? 37.880 -9.972 -18.242 1.00 72.00 159 THR A O 1
ATOM 1277 N N . PRO A 1 160 ? 39.476 -10.294 -19.785 1.00 67.25 160 PRO A N 1
ATOM 1278 C CA . PRO A 1 160 ? 40.374 -9.300 -19.207 1.00 67.25 160 PRO A CA 1
ATOM 1279 C C . PRO A 1 160 ? 39.796 -7.889 -19.378 1.00 67.25 160 PRO A C 1
ATOM 1281 O O . PRO A 1 160 ? 39.526 -7.431 -20.489 1.00 67.25 160 PRO A O 1
ATOM 1284 N N . ARG A 1 161 ? 39.616 -7.170 -18.264 1.00 68.81 161 ARG A N 1
ATOM 1285 C CA . ARG A 1 161 ? 39.212 -5.759 -18.281 1.00 68.81 161 ARG A CA 1
ATOM 1286 C C . ARG A 1 161 ? 40.400 -4.891 -18.700 1.00 68.81 161 ARG A C 1
ATOM 1288 O O . ARG A 1 161 ? 41.315 -4.671 -17.912 1.00 68.81 161 ARG A O 1
ATOM 1295 N N . MET A 1 162 ? 40.367 -4.354 -19.920 1.00 70.38 162 MET A N 1
ATOM 1296 C CA . MET A 1 162 ? 41.277 -3.280 -20.327 1.00 70.38 162 MET A CA 1
ATOM 1297 C C . MET A 1 162 ? 40.909 -1.982 -19.596 1.00 70.38 162 MET A C 1
ATOM 1299 O O . MET A 1 162 ? 39.858 -1.389 -19.836 1.00 70.38 162 MET A O 1
ATOM 1303 N N . ILE A 1 163 ? 41.788 -1.522 -18.706 1.00 70.38 163 ILE A N 1
ATOM 1304 C CA . ILE A 1 163 ? 41.663 -0.222 -18.041 1.00 70.38 163 ILE A CA 1
ATOM 1305 C C . ILE A 1 163 ? 42.322 0.832 -18.939 1.00 70.38 163 ILE A C 1
ATOM 1307 O O . ILE A 1 163 ? 43.544 0.951 -18.977 1.00 70.38 163 ILE A O 1
ATOM 1311 N N . SER A 1 164 ? 41.522 1.612 -19.667 1.00 75.38 164 SER A N 1
ATOM 1312 C CA . SER A 1 164 ? 42.019 2.766 -20.426 1.00 75.38 164 SER A CA 1
ATOM 1313 C C . SER A 1 164 ? 42.102 3.995 -19.515 1.00 75.38 164 SER A C 1
ATOM 1315 O O . SER A 1 164 ? 41.082 4.539 -19.089 1.00 75.38 164 SER A O 1
ATOM 1317 N N . ARG A 1 165 ? 43.323 4.445 -19.197 1.00 68.50 165 ARG A N 1
ATOM 1318 C CA . ARG A 1 165 ? 43.563 5.731 -18.524 1.00 68.50 165 ARG A CA 1
ATOM 1319 C C . ARG A 1 165 ? 43.566 6.853 -19.562 1.00 68.50 165 ARG A C 1
ATOM 1321 O O . ARG A 1 165 ? 44.444 6.906 -20.416 1.00 68.50 165 ARG A O 1
ATOM 1328 N N . LYS A 1 166 ? 42.613 7.781 -19.460 1.00 75.88 166 LYS A N 1
ATOM 1329 C CA . LYS A 1 166 ? 42.632 9.035 -20.225 1.00 75.88 166 LYS A CA 1
ATOM 1330 C C . LYS A 1 166 ? 43.454 10.073 -19.461 1.00 75.88 166 LYS A C 1
ATOM 1332 O O . LYS A 1 166 ? 43.010 10.563 -18.426 1.00 75.88 166 LYS A O 1
ATOM 1337 N N . TYR A 1 167 ? 44.638 10.403 -19.968 1.00 71.25 167 TYR A N 1
ATOM 1338 C CA . TYR A 1 167 ? 45.412 11.546 -19.490 1.00 71.25 167 TYR A CA 1
ATOM 1339 C C . TYR A 1 167 ? 44.753 12.841 -19.975 1.00 71.25 167 TYR A C 1
ATOM 1341 O O . TYR A 1 167 ? 44.495 13.003 -21.167 1.00 71.25 167 TYR A O 1
ATOM 1349 N N . ARG A 1 168 ? 44.463 13.762 -19.051 1.00 67.25 168 ARG A N 1
ATOM 1350 C CA . ARG A 1 168 ? 44.151 15.154 -19.391 1.00 67.25 168 ARG A CA 1
ATOM 1351 C C . ARG A 1 168 ? 45.461 15.932 -19.402 1.00 67.25 168 ARG A C 1
ATOM 1353 O O . ARG A 1 168 ? 46.175 15.922 -18.403 1.00 67.25 168 ARG A O 1
ATOM 1360 N N . ALA A 1 169 ? 45.765 16.577 -20.523 1.00 72.31 169 ALA A N 1
ATOM 1361 C CA . ALA A 1 169 ? 46.873 17.515 -20.615 1.00 72.31 169 ALA A CA 1
ATOM 1362 C C . ALA A 1 169 ? 46.553 18.744 -19.750 1.00 72.31 169 ALA A C 1
ATOM 1364 O O . ALA A 1 169 ? 45.516 19.379 -19.940 1.00 72.31 169 ALA A O 1
ATOM 1365 N N . GLY A 1 170 ? 47.414 19.032 -18.775 1.00 72.38 170 GLY A N 1
ATOM 1366 C CA . GLY A 1 170 ? 47.401 20.301 -18.058 1.00 72.38 170 GLY A CA 1
ATOM 1367 C C . GLY A 1 170 ? 47.979 21.393 -18.953 1.00 72.38 170 GLY A C 1
ATOM 1368 O O . GLY A 1 170 ? 49.024 21.199 -19.569 1.00 72.38 170 GLY A O 1
ATOM 1369 N N . THR A 1 171 ? 47.270 22.509 -19.055 1.00 65.00 171 THR A N 1
ATOM 1370 C CA . THR A 1 171 ? 47.750 23.761 -19.648 1.00 65.00 171 THR A CA 1
ATOM 1371 C C . THR A 1 171 ? 48.820 24.385 -18.753 1.00 65.00 171 THR A C 1
ATOM 1373 O O . THR A 1 171 ? 48.612 24.484 -17.543 1.00 65.00 171 THR A O 1
ATOM 1376 N N . ILE A 1 172 ? 49.946 24.750 -19.373 1.00 66.69 172 ILE A N 1
ATOM 1377 C CA . ILE A 1 172 ? 51.082 25.493 -18.802 1.00 66.69 172 ILE A CA 1
ATOM 1378 C C . ILE A 1 172 ? 50.713 26.973 -18.709 1.00 66.69 172 ILE A C 1
ATOM 1380 O O . ILE A 1 172 ? 50.053 27.452 -19.661 1.00 66.69 172 ILE A O 1
#

Secondary structure (DSSP, 8-state):
------TTTTT-B-TTT-PBPEEEEETTEEEEE--TGGGT------EEEHHHHHHHHHHHHHHPPPPTTHHHHHHHHHHHHHHHHHTTTTTS---TTHHHHHHHHHHHHHHHHHT------------SSSSSSSSS--------------PPPPP-----------PPPPP-